Protein AF-A0A2G9HX55-F1 (afdb_monomer_lite)

Structure (mmCIF, N/CA/C/O backbone):
data_AF-A0A2G9HX55-F1
#
_entry.id   AF-A0A2G9HX55-F1
#
loop_
_atom_site.group_PDB
_atom_site.id
_atom_site.type_symbol
_atom_site.label_atom_id
_atom_site.label_alt_id
_atom_site.label_comp_id
_atom_site.label_asym_id
_atom_site.label_entity_id
_atom_site.label_seq_id
_atom_site.pdbx_PDB_ins_code
_atom_site.Cartn_x
_atom_site.Cartn_y
_atom_site.Cartn_z
_atom_site.occupancy
_atom_site.B_iso_or_equiv
_atom_site.auth_seq_id
_atom_site.auth_comp_id
_atom_site.auth_asym_id
_atom_site.auth_atom_id
_atom_site.pdbx_PDB_model_num
ATOM 1 N N . MET A 1 1 ? -26.551 -2.318 -15.737 1.00 35.88 1 MET A N 1
ATOM 2 C CA . MET A 1 1 ? -26.034 -3.259 -16.751 1.00 35.88 1 MET A CA 1
ATOM 3 C C . MET A 1 1 ? -24.575 -3.501 -16.432 1.00 35.88 1 MET A C 1
ATOM 5 O O . MET A 1 1 ? -23.740 -2.647 -16.687 1.00 35.88 1 MET A O 1
ATOM 9 N N . THR A 1 2 ? -24.315 -4.599 -15.736 1.00 38.28 2 THR A N 1
ATOM 10 C CA . THR A 1 2 ? -22.990 -5.075 -15.346 1.00 38.28 2 THR A CA 1
ATOM 11 C C . THR A 1 2 ? -22.305 -5.684 -16.567 1.00 38.28 2 THR A C 1
ATOM 13 O O . THR A 1 2 ? -22.804 -6.652 -17.131 1.00 38.28 2 THR A O 1
ATOM 16 N N . SER A 1 3 ? -21.170 -5.132 -16.992 1.00 39.97 3 SER A N 1
ATOM 17 C CA . SER A 1 3 ? -20.287 -5.796 -17.955 1.00 39.97 3 SER A CA 1
ATOM 18 C C . SER A 1 3 ? -19.114 -6.415 -17.202 1.00 39.97 3 SER A C 1
ATOM 20 O O . SER A 1 3 ? -18.112 -5.755 -16.935 1.00 39.97 3 SER A O 1
ATOM 22 N N . GLN A 1 4 ? -19.266 -7.689 -16.843 1.00 43.84 4 GLN A N 1
ATOM 23 C CA . GLN A 1 4 ? -18.135 -8.567 -16.560 1.00 43.84 4 GLN A CA 1
ATOM 24 C C . GLN A 1 4 ? -17.446 -8.886 -17.894 1.00 43.84 4 GLN A C 1
ATOM 26 O O . GLN A 1 4 ? -18.086 -9.384 -18.820 1.00 43.84 4 GLN A O 1
ATOM 31 N N . GLY A 1 5 ? -16.156 -8.572 -17.993 1.00 33.53 5 GLY A N 1
ATOM 32 C CA . GLY A 1 5 ? -15.269 -9.022 -19.064 1.00 33.53 5 GLY A CA 1
ATOM 33 C C . GLY A 1 5 ? -14.325 -10.090 -18.522 1.00 33.53 5 GLY A C 1
ATOM 34 O O . GLY A 1 5 ? -13.659 -9.859 -17.517 1.00 33.53 5 GLY A O 1
ATOM 35 N N . GLY A 1 6 ? -14.341 -11.258 -19.166 1.00 31.92 6 GLY A N 1
ATOM 36 C CA . GLY A 1 6 ? -13.684 -12.500 -18.757 1.00 31.92 6 GLY A CA 1
ATOM 37 C C . GLY A 1 6 ? -12.152 -12.509 -18.801 1.00 31.92 6 GLY A C 1
ATOM 38 O O . GLY A 1 6 ? -11.501 -11.602 -19.312 1.00 31.92 6 GLY A O 1
ATOM 39 N N . GLY A 1 7 ? -11.606 -13.574 -18.209 1.00 36.38 7 GLY A N 1
ATOM 40 C CA . GLY A 1 7 ? -10.217 -13.671 -17.786 1.00 36.38 7 GLY A CA 1
ATOM 41 C C . GLY A 1 7 ? -9.196 -14.211 -18.790 1.00 36.38 7 GLY A C 1
ATOM 42 O O . GLY A 1 7 ? -9.504 -14.851 -19.792 1.00 36.38 7 GLY A O 1
ATOM 43 N N . GLY A 1 8 ? -7.941 -13.984 -18.408 1.00 30.23 8 GLY A N 1
ATOM 44 C CA . GLY A 1 8 ? -6.746 -14.712 -18.814 1.00 30.23 8 GLY A CA 1
ATOM 45 C C . GLY A 1 8 ? -5.907 -14.955 -17.556 1.00 30.23 8 GLY A C 1
ATOM 46 O O . GLY A 1 8 ? -5.854 -14.091 -16.684 1.00 30.23 8 GLY A O 1
ATOM 47 N N . GLY A 1 9 ? -5.315 -16.145 -17.427 1.00 38.19 9 GLY A N 1
ATOM 48 C CA . GLY A 1 9 ? -4.568 -16.598 -16.247 1.00 38.19 9 GLY A CA 1
ATOM 49 C C . GLY A 1 9 ? -3.261 -15.838 -15.998 1.00 38.19 9 GLY A C 1
ATOM 50 O O . GLY A 1 9 ? -2.179 -16.380 -16.203 1.00 38.19 9 GLY A O 1
ATOM 51 N N . GLY A 1 10 ? -3.370 -14.591 -15.547 1.00 38.69 10 GLY A N 1
ATOM 52 C CA . GLY A 1 10 ? -2.293 -13.767 -15.006 1.00 38.69 10 GLY A CA 1
ATOM 53 C C . GLY A 1 10 ? -2.663 -13.332 -13.592 1.00 38.69 10 GLY A C 1
ATOM 54 O O . GLY A 1 10 ? -3.846 -13.204 -13.283 1.00 38.69 10 GLY A O 1
ATOM 55 N N . ALA A 1 11 ? -1.665 -13.154 -12.724 1.00 54.75 11 ALA A N 1
ATOM 56 C CA . ALA A 1 11 ? -1.865 -12.716 -11.344 1.00 54.75 11 ALA A CA 1
ATOM 57 C C . ALA A 1 11 ? -2.893 -11.570 -11.270 1.00 54.75 11 ALA A C 1
ATOM 59 O O . ALA A 1 11 ? -2.761 -10.570 -11.979 1.00 54.75 11 ALA A O 1
ATOM 60 N N . THR A 1 12 ? -3.934 -11.744 -10.452 1.00 84.44 12 THR A N 1
ATOM 61 C CA . THR A 1 12 ? -5.023 -10.773 -10.298 1.00 84.44 12 THR A CA 1
ATOM 62 C C . THR A 1 12 ? -4.445 -9.434 -9.851 1.00 84.44 12 THR A C 1
ATOM 64 O O . THR A 1 12 ? -3.830 -9.358 -8.790 1.00 84.44 12 THR A O 1
ATOM 67 N N . ALA A 1 13 ? -4.597 -8.392 -10.671 1.00 92.69 13 ALA A N 1
ATOM 68 C CA . ALA A 1 13 ? -4.156 -7.045 -10.325 1.00 92.69 13 ALA A CA 1
ATOM 69 C C . ALA A 1 13 ? -4.903 -6.529 -9.084 1.00 92.69 13 ALA A C 1
ATOM 71 O O . ALA A 1 13 ? -6.073 -6.857 -8.881 1.00 92.69 13 ALA A O 1
ATOM 72 N N . ALA A 1 14 ? -4.233 -5.708 -8.279 1.00 95.62 14 ALA A N 1
ATOM 73 C CA . ALA A 1 14 ? -4.860 -5.005 -7.172 1.00 95.62 14 ALA A CA 1
ATOM 74 C C . ALA A 1 14 ? -5.897 -3.998 -7.679 1.00 95.62 14 ALA A C 1
ATOM 76 O O . ALA A 1 14 ? -5.771 -3.445 -8.780 1.00 95.62 14 ALA A O 1
ATOM 77 N N . GLN A 1 15 ? -6.905 -3.726 -6.852 1.00 94.94 15 GLN A N 1
ATOM 78 C CA . GLN A 1 15 ? -7.878 -2.684 -7.156 1.00 94.94 15 GLN A CA 1
ATOM 79 C C . GLN A 1 15 ? -7.198 -1.314 -7.298 1.00 94.94 15 GLN A C 1
ATOM 81 O O . GLN A 1 15 ? -6.357 -0.924 -6.490 1.00 94.94 15 GLN A O 1
ATOM 86 N N . ILE A 1 16 ? -7.594 -0.566 -8.328 1.00 93.62 16 ILE A N 1
ATOM 87 C CA . ILE A 1 16 ? -7.127 0.805 -8.557 1.00 93.62 16 ILE A CA 1
ATOM 88 C C . ILE A 1 16 ? -7.791 1.720 -7.516 1.00 93.62 16 ILE A C 1
ATOM 90 O O . ILE A 1 16 ? -8.995 1.561 -7.286 1.00 93.62 16 ILE A O 1
ATOM 94 N N . PRO A 1 17 ? -7.067 2.681 -6.909 1.00 94.56 17 PRO A N 1
ATOM 95 C CA . PRO A 1 17 ? -7.679 3.684 -6.049 1.00 94.56 17 PRO A CA 1
ATOM 96 C C . PRO A 1 17 ? -8.881 4.358 -6.713 1.00 94.56 17 PRO A C 1
ATOM 98 O O . PRO A 1 17 ? -8.774 4.874 -7.827 1.00 94.56 17 PRO A O 1
ATOM 101 N N . THR A 1 18 ? -10.033 4.349 -6.044 1.00 92.81 18 THR A N 1
ATOM 102 C CA . THR A 1 18 ? -11.279 4.927 -6.585 1.00 92.81 18 THR A CA 1
ATOM 103 C C . THR A 1 18 ? -11.301 6.452 -6.559 1.00 92.81 18 THR A C 1
ATOM 105 O O . THR A 1 18 ? -12.158 7.069 -7.188 1.00 92.81 18 THR A O 1
ATOM 108 N N . SER A 1 19 ? -10.374 7.064 -5.832 1.00 89.38 19 SER A N 1
ATOM 109 C CA . SER A 1 19 ? -10.259 8.506 -5.661 1.00 89.38 19 SER A CA 1
ATOM 110 C C . SER A 1 19 ? -8.825 8.870 -5.253 1.00 89.38 19 SER A C 1
ATOM 112 O O . SER A 1 19 ? -8.045 8.007 -4.851 1.00 89.38 19 SER A O 1
ATOM 114 N N . PHE A 1 20 ? -8.450 10.138 -5.436 1.00 78.81 20 PHE A N 1
ATOM 115 C CA . PHE A 1 20 ? -7.072 10.627 -5.281 1.00 78.81 20 PHE A CA 1
ATOM 116 C C . PHE A 1 20 ? -6.959 11.730 -4.213 1.00 78.81 20 PHE A C 1
ATOM 118 O O . PHE A 1 20 ? -6.243 12.712 -4.407 1.00 78.81 20 PHE A O 1
ATOM 125 N N . GLY A 1 21 ? -7.701 11.592 -3.109 1.00 78.12 21 GLY A N 1
ATOM 126 C CA . GLY A 1 21 ? -7.727 12.541 -1.996 1.00 78.12 21 GLY A CA 1
ATOM 127 C C . GLY A 1 21 ? -7.023 12.050 -0.729 1.00 78.12 21 GLY A C 1
ATOM 128 O O . GLY A 1 21 ? -6.201 11.132 -0.741 1.00 78.12 21 GLY A O 1
ATOM 129 N N . HIS A 1 22 ? -7.378 12.674 0.396 1.00 78.31 22 HIS A N 1
ATOM 130 C CA . HIS A 1 22 ? -6.860 12.329 1.725 1.00 78.31 22 HIS A CA 1
ATOM 131 C C . HIS A 1 22 ? -7.325 10.949 2.225 1.00 78.31 22 HIS A C 1
ATOM 133 O O . HIS A 1 22 ? -6.799 10.458 3.221 1.00 78.31 22 HIS A O 1
ATOM 139 N N . GLU A 1 23 ? -8.283 10.305 1.547 1.00 88.50 23 GLU A N 1
ATOM 140 C CA . GLU A 1 23 ? -8.701 8.932 1.852 1.00 88.50 23 GLU A CA 1
ATOM 141 C C . GLU A 1 23 ? -7.696 7.852 1.418 1.00 88.50 23 GLU A C 1
ATOM 143 O O . GLU A 1 23 ? -7.881 6.680 1.760 1.00 88.50 23 GLU A O 1
ATOM 148 N N . LEU A 1 24 ? -6.652 8.214 0.664 1.00 96.25 24 LEU A N 1
ATOM 149 C CA . LEU A 1 24 ? -5.608 7.278 0.261 1.00 96.25 24 LEU A CA 1
ATOM 150 C C . LEU A 1 24 ? -4.772 6.824 1.451 1.00 96.25 24 LEU A C 1
ATOM 152 O O . LEU A 1 24 ? -4.345 7.615 2.293 1.00 96.25 24 LEU A O 1
ATOM 156 N N . ARG A 1 25 ? -4.470 5.530 1.467 1.00 97.12 25 ARG A N 1
ATOM 157 C CA . ARG A 1 25 ? -3.590 4.916 2.456 1.00 97.12 25 ARG A CA 1
ATOM 158 C C . ARG A 1 25 ? -2.617 3.981 1.766 1.00 97.12 25 ARG A C 1
ATOM 160 O O . ARG A 1 25 ? -2.939 3.385 0.741 1.00 97.12 25 ARG A O 1
ATOM 167 N N . ALA A 1 26 ? -1.431 3.837 2.336 1.00 97.06 26 ALA A N 1
ATOM 168 C CA . ALA A 1 26 ? -0.430 2.874 1.908 1.00 97.06 26 ALA A CA 1
ATOM 169 C C . ALA A 1 26 ? -0.327 1.738 2.927 1.00 97.06 26 ALA A C 1
ATOM 171 O O . ALA A 1 26 ? -0.208 1.990 4.125 1.00 97.06 26 ALA A O 1
ATOM 172 N N . CYS A 1 27 ? -0.313 0.488 2.464 1.00 96.44 27 CYS A N 1
ATOM 173 C CA . CYS A 1 27 ? -0.008 -0.655 3.321 1.00 96.44 27 CYS A CA 1
ATOM 174 C C . CYS A 1 27 ? 1.437 -0.568 3.832 1.00 96.44 27 CYS A C 1
ATOM 176 O O . CYS A 1 27 ? 2.378 -0.492 3.038 1.00 96.44 27 CYS A O 1
ATOM 178 N N . LEU A 1 28 ? 1.615 -0.650 5.152 1.00 94.25 28 LEU A N 1
ATOM 179 C CA . LEU A 1 28 ? 2.912 -0.510 5.823 1.00 94.25 28 LEU A CA 1
ATOM 180 C C . LEU A 1 28 ? 3.901 -1.631 5.464 1.00 94.25 28 LEU A C 1
ATOM 182 O O . LEU A 1 28 ? 5.110 -1.438 5.566 1.00 94.25 28 LEU A O 1
ATOM 186 N N . ARG A 1 29 ? 3.413 -2.785 4.984 1.00 92.31 29 ARG A N 1
ATOM 187 C CA . ARG A 1 29 ? 4.267 -3.906 4.557 1.00 92.31 29 ARG A CA 1
ATOM 188 C C . ARG A 1 29 ? 4.614 -3.880 3.070 1.00 92.31 29 ARG A C 1
ATOM 190 O O . ARG A 1 29 ? 5.784 -3.949 2.706 1.00 92.31 29 ARG A O 1
ATOM 197 N N . CYS A 1 30 ? 3.607 -3.841 2.196 1.00 94.12 30 CYS A N 1
ATOM 198 C CA . CYS A 1 30 ? 3.803 -4.027 0.752 1.00 94.12 30 CYS A CA 1
ATOM 199 C C . CYS A 1 30 ? 3.787 -2.725 -0.055 1.00 94.12 30 CYS A C 1
ATOM 201 O O . CYS A 1 30 ? 4.074 -2.763 -1.250 1.00 94.12 30 CYS A O 1
ATOM 203 N N . ARG A 1 31 ? 3.466 -1.587 0.580 1.00 95.12 31 ARG A N 1
ATOM 204 C CA . ARG A 1 31 ? 3.361 -0.250 -0.032 1.00 95.12 31 ARG A CA 1
ATOM 205 C C . ARG A 1 31 ? 2.245 -0.091 -1.064 1.00 95.12 31 ARG A C 1
ATOM 207 O O . ARG A 1 31 ? 2.225 0.927 -1.748 1.00 95.12 31 ARG A O 1
ATOM 214 N N . LEU A 1 32 ? 1.338 -1.061 -1.190 1.00 97.12 32 LEU A N 1
ATOM 215 C CA . LEU A 1 32 ? 0.152 -0.932 -2.038 1.00 97.12 32 LEU A CA 1
ATOM 216 C C . LEU A 1 32 ? -0.703 0.240 -1.543 1.00 97.12 32 LEU A C 1
ATOM 218 O O . LEU A 1 32 ? -0.891 0.385 -0.335 1.00 97.12 32 LEU A O 1
ATOM 222 N N . VAL A 1 33 ? -1.198 1.056 -2.469 1.00 97.62 33 VAL A N 1
ATOM 223 C CA . VAL A 1 33 ? -2.024 2.232 -2.199 1.00 97.62 33 VAL A CA 1
ATOM 224 C C . VAL A 1 33 ? -3.438 1.987 -2.707 1.00 97.62 33 VAL A C 1
ATOM 226 O O . VAL A 1 33 ? -3.625 1.678 -3.882 1.00 97.62 33 VAL A O 1
ATOM 229 N N . LYS A 1 34 ? -4.413 2.153 -1.812 1.00 97.75 34 LYS A N 1
ATOM 230 C CA . LYS A 1 34 ? -5.867 2.077 -2.043 1.00 97.75 34 LYS A CA 1
ATOM 231 C C . LYS A 1 34 ? -6.549 3.127 -1.156 1.00 97.75 34 LYS A C 1
ATOM 233 O O . LYS A 1 34 ? -5.891 3.739 -0.308 1.00 97.75 34 LYS A O 1
ATOM 238 N N . THR A 1 35 ? -7.848 3.357 -1.329 1.00 97.12 35 THR A N 1
ATOM 239 C CA . THR A 1 35 ? -8.606 4.155 -0.351 1.00 97.12 35 THR A CA 1
ATOM 240 C C . THR A 1 35 ? -8.822 3.369 0.945 1.00 97.12 35 THR A C 1
ATOM 242 O O . THR A 1 35 ? -8.752 2.137 0.956 1.00 97.12 35 THR A O 1
ATOM 245 N N . TYR A 1 36 ? -9.100 4.075 2.045 1.00 96.69 36 TYR A N 1
ATOM 246 C CA . TYR A 1 36 ? -9.492 3.452 3.314 1.00 96.69 36 TYR A CA 1
ATOM 247 C C . TYR A 1 36 ? -10.640 2.449 3.130 1.00 96.69 36 TYR A C 1
ATOM 249 O O . TYR A 1 36 ? -10.526 1.305 3.565 1.00 96.69 36 TYR A O 1
ATOM 257 N N . ASP A 1 37 ? -11.705 2.853 2.431 1.00 95.81 37 ASP A N 1
ATOM 258 C CA . ASP A 1 37 ? -12.867 1.995 2.191 1.00 95.81 37 ASP A CA 1
ATOM 259 C C . ASP A 1 37 ? -12.490 0.742 1.397 1.00 95.81 37 ASP A C 1
ATOM 261 O O . ASP A 1 37 ? -12.902 -0.353 1.750 1.00 95.81 37 ASP A O 1
ATOM 265 N N . GLN A 1 38 ? -11.620 0.854 0.390 1.00 96.88 38 GLN A N 1
ATOM 266 C CA . GLN A 1 38 ? -11.176 -0.318 -0.363 1.00 96.88 38 GLN A CA 1
ATOM 267 C C . GLN A 1 38 ? -10.363 -1.306 0.488 1.00 96.88 38 GLN A C 1
ATOM 269 O O . GLN A 1 38 ? -10.485 -2.514 0.279 1.00 96.88 38 GLN A O 1
ATOM 274 N N . PHE A 1 39 ? -9.544 -0.832 1.436 1.00 97.69 39 PHE A N 1
ATOM 275 C CA . PHE A 1 39 ? -8.877 -1.722 2.396 1.00 97.69 39 PHE A CA 1
ATOM 276 C C . PHE A 1 39 ? -9.871 -2.372 3.358 1.00 97.69 39 PHE A C 1
ATOM 278 O O . PHE A 1 39 ? -9.747 -3.563 3.619 1.00 97.69 39 PHE A O 1
ATOM 285 N N . ARG A 1 40 ? -10.865 -1.628 3.850 1.00 96.62 40 ARG A N 1
ATOM 286 C CA . ARG A 1 40 ? -11.910 -2.172 4.729 1.00 96.62 40 ARG A CA 1
ATOM 287 C C . ARG A 1 40 ? -12.783 -3.210 4.019 1.00 96.62 40 ARG A C 1
ATOM 289 O O . ARG A 1 40 ? -13.160 -4.205 4.623 1.00 96.62 40 ARG A O 1
ATOM 296 N N . ASP A 1 41 ? -13.110 -2.979 2.752 1.00 96.00 41 ASP A N 1
ATOM 297 C CA . ASP A 1 41 ? -14.088 -3.792 2.026 1.00 96.00 41 ASP A CA 1
ATOM 298 C C . ASP A 1 41 ? -13.457 -5.038 1.374 1.00 96.00 41 ASP A C 1
ATOM 300 O O . ASP A 1 41 ? -14.149 -6.022 1.125 1.00 96.00 41 ASP A O 1
ATOM 304 N N . SER A 1 42 ? -12.158 -5.001 1.049 1.00 96.00 42 SER A N 1
ATOM 305 C CA . SER A 1 42 ? -11.490 -6.070 0.277 1.00 96.00 42 SER A CA 1
ATOM 306 C C . SER A 1 42 ? -10.062 -6.397 0.715 1.00 96.00 42 SER A C 1
ATOM 308 O O . SER A 1 42 ? -9.379 -7.180 0.054 1.00 96.00 42 SER A O 1
ATOM 310 N N . GLY A 1 43 ? -9.582 -5.753 1.777 1.00 97.00 43 GLY A N 1
ATOM 311 C CA . GLY A 1 43 ? -8.245 -5.965 2.301 1.00 97.00 43 GLY A CA 1
ATOM 312 C C . GLY A 1 43 ? -7.120 -5.568 1.351 1.00 97.00 43 GLY A C 1
ATOM 313 O O . GLY A 1 43 ? -7.255 -4.718 0.462 1.00 97.00 43 GLY A O 1
ATOM 314 N N . CYS A 1 44 ? -5.955 -6.165 1.598 1.00 96.81 44 CYS A N 1
ATOM 315 C CA . CYS A 1 44 ? -4.733 -5.947 0.837 1.00 96.81 44 CYS A CA 1
ATOM 316 C C . CYS A 1 44 ? -4.385 -7.202 0.036 1.00 96.81 44 CYS A C 1
ATOM 318 O O . CYS A 1 44 ? -4.031 -8.232 0.607 1.00 96.81 44 CYS A O 1
ATOM 320 N N . GLU A 1 45 ? -4.363 -7.085 -1.288 1.00 96.62 45 GLU A N 1
ATOM 321 C CA . GLU A 1 45 ? -4.141 -8.196 -2.221 1.00 96.62 45 GLU A CA 1
ATOM 322 C C . GLU A 1 45 ? -2.758 -8.849 -2.054 1.00 96.62 45 GLU A C 1
ATOM 324 O O . GLU A 1 45 ? -2.567 -10.017 -2.377 1.00 96.62 45 GLU A O 1
ATOM 329 N N . ASN A 1 46 ? -1.784 -8.109 -1.515 1.00 95.12 46 ASN A N 1
ATOM 330 C CA . ASN A 1 46 ? -0.434 -8.613 -1.243 1.00 95.12 46 ASN A CA 1
ATOM 331 C C . ASN A 1 46 ? -0.242 -9.105 0.200 1.00 95.12 46 ASN A C 1
ATOM 333 O O . ASN A 1 46 ? 0.781 -9.724 0.506 1.00 95.12 46 ASN A O 1
ATOM 337 N N . CYS A 1 47 ? -1.173 -8.780 1.102 1.00 94.19 47 CYS A N 1
ATOM 338 C CA . CYS A 1 47 ? -1.064 -9.063 2.531 1.00 94.19 47 CYS A CA 1
ATOM 339 C C . CYS A 1 47 ? -2.376 -9.628 3.111 1.00 94.19 47 CYS A C 1
ATOM 341 O O . CYS A 1 47 ? -2.895 -9.057 4.073 1.00 94.19 47 CYS A O 1
ATOM 343 N N . PRO A 1 48 ? -2.911 -10.744 2.576 1.00 93.38 48 PRO A N 1
ATOM 344 C CA . PRO A 1 48 ? -4.186 -11.305 3.036 1.00 93.38 48 PRO A CA 1
ATOM 345 C C . PRO A 1 48 ? -4.151 -11.774 4.500 1.00 93.38 48 PRO A C 1
ATOM 347 O O . PRO A 1 48 ? -5.170 -11.792 5.177 1.00 93.38 48 PRO A O 1
ATOM 350 N N . PHE A 1 49 ? -2.971 -12.103 5.033 1.00 91.81 49 PHE A N 1
ATOM 351 C CA . PHE A 1 49 ? -2.793 -12.486 6.440 1.00 91.81 49 PHE A CA 1
ATOM 352 C C . PHE A 1 49 ? -3.029 -11.330 7.425 1.00 91.81 49 PHE A C 1
ATOM 354 O O . PHE A 1 49 ? -3.133 -11.587 8.620 1.00 91.81 49 PHE A O 1
ATOM 361 N N . PHE A 1 50 ? -3.108 -10.073 6.962 1.00 92.81 50 PHE A N 1
ATOM 362 C CA . PHE A 1 50 ? -3.522 -8.981 7.839 1.00 92.81 50 PHE A CA 1
ATOM 363 C C . PHE A 1 50 ? -5.017 -9.007 8.149 1.00 92.81 50 PHE A C 1
ATOM 365 O O . PHE A 1 50 ? -5.363 -8.439 9.171 1.00 92.81 50 PHE A O 1
ATOM 372 N N . GLN A 1 51 ? -5.861 -9.669 7.344 1.00 93.88 51 GLN A N 1
ATOM 373 C CA . GLN A 1 51 ? -7.303 -9.816 7.607 1.00 93.88 51 GLN A CA 1
ATOM 374 C C . GLN A 1 51 ? -7.982 -8.470 7.919 1.00 93.88 51 GLN A C 1
ATOM 376 O O . GLN A 1 51 ? -8.537 -8.265 8.992 1.00 93.88 51 GLN A O 1
ATOM 381 N N . MET A 1 52 ? -7.838 -7.510 7.003 1.00 94.44 52 MET A N 1
ATOM 382 C CA . MET A 1 52 ? -8.361 -6.146 7.174 1.00 94.44 52 MET A CA 1
ATOM 383 C C . MET A 1 52 ? -9.863 -6.037 6.879 1.00 94.44 52 MET A C 1
ATOM 385 O O . MET A 1 52 ? -10.475 -5.014 7.181 1.00 94.44 52 MET A O 1
ATOM 389 N N . GLU A 1 53 ? -10.437 -7.041 6.222 1.00 93.94 53 GLU A N 1
ATOM 390 C CA . GLU A 1 53 ? -11.825 -7.039 5.785 1.00 93.94 53 GLU A CA 1
ATOM 391 C C . GLU A 1 53 ? -12.762 -6.914 6.992 1.00 93.94 53 GLU A C 1
ATOM 393 O O . GLU A 1 53 ? -12.672 -7.693 7.935 1.00 93.94 53 GLU A O 1
ATOM 398 N N . GLU A 1 54 ? -13.649 -5.917 6.967 1.00 88.44 54 GLU A N 1
ATOM 399 C CA . GLU A 1 54 ? -14.591 -5.597 8.056 1.00 88.44 54 GLU A CA 1
ATOM 400 C C . GLU A 1 54 ? -13.944 -5.217 9.412 1.00 88.44 54 GLU A C 1
ATOM 402 O O . GLU A 1 54 ? -14.661 -4.872 10.354 1.00 88.44 54 GLU A O 1
ATOM 407 N N . ASP A 1 55 ? -12.610 -5.162 9.503 1.00 93.81 55 ASP A N 1
ATOM 408 C CA . ASP A 1 55 ? -11.857 -4.783 10.704 1.00 93.81 55 ASP A CA 1
ATOM 409 C C . ASP A 1 55 ? -11.212 -3.395 10.533 1.00 93.81 55 ASP A C 1
ATOM 411 O O . ASP A 1 55 ? -10.128 -3.212 9.972 1.00 93.81 55 ASP A O 1
ATOM 415 N N . GLN A 1 56 ? -11.912 -2.376 11.035 1.00 94.94 56 GLN A N 1
ATOM 416 C CA . GLN A 1 56 ? -11.481 -0.979 10.939 1.00 94.94 56 GLN A CA 1
ATOM 417 C C . GLN A 1 56 ? -10.180 -0.700 11.695 1.00 94.94 56 GLN A C 1
ATOM 419 O O . GLN A 1 56 ? -9.377 0.114 11.231 1.00 94.94 56 GLN A O 1
ATOM 424 N N . GLU A 1 57 ? -9.982 -1.345 12.845 1.00 95.38 57 GLU A N 1
ATOM 425 C CA . GLU A 1 57 ? -8.790 -1.172 13.678 1.00 95.38 57 GLU A CA 1
ATOM 426 C C . GLU A 1 57 ? -7.579 -1.754 12.949 1.00 95.38 57 GLU A C 1
ATOM 428 O O . GLU A 1 57 ? -6.563 -1.079 12.767 1.00 95.38 57 GLU A O 1
ATOM 433 N N . ARG A 1 58 ? -7.748 -2.939 12.358 1.00 95.00 58 ARG A N 1
ATOM 434 C CA . ARG A 1 58 ? -6.716 -3.579 11.546 1.00 95.00 58 ARG A CA 1
ATOM 435 C C . ARG A 1 58 ? -6.298 -2.759 10.335 1.00 95.00 58 ARG A C 1
ATOM 437 O O . ARG A 1 58 ? -5.103 -2.688 10.035 1.00 95.00 58 ARG A O 1
ATOM 444 N N . VAL A 1 59 ? -7.248 -2.135 9.632 1.00 96.88 59 VAL A N 1
ATOM 445 C CA . VAL A 1 59 ? -6.931 -1.224 8.518 1.00 96.88 59 VAL A CA 1
ATOM 446 C C . VAL A 1 59 ? -6.042 -0.085 9.011 1.00 96.88 59 VAL A C 1
ATOM 448 O O . VAL A 1 59 ? -5.046 0.234 8.359 1.00 96.88 59 VAL A O 1
ATOM 451 N N . VAL A 1 60 ? -6.378 0.526 10.150 1.00 96.00 60 VAL A N 1
ATOM 452 C CA . VAL A 1 60 ? -5.609 1.640 10.721 1.00 96.00 60 VAL A CA 1
ATOM 453 C C . VAL A 1 60 ? -4.206 1.195 11.135 1.00 96.00 60 VAL A C 1
ATOM 455 O O . VAL A 1 60 ? -3.249 1.873 10.774 1.00 96.00 60 VAL A O 1
ATOM 458 N N . ASP A 1 61 ? -4.065 0.040 11.780 1.00 95.12 61 ASP A N 1
ATOM 459 C CA . ASP A 1 61 ? -2.772 -0.463 12.266 1.00 95.12 61 ASP A CA 1
ATOM 460 C C . ASP A 1 61 ? -1.833 -0.939 11.150 1.00 95.12 61 ASP A C 1
ATOM 462 O O . ASP A 1 61 ? -0.607 -0.924 11.292 1.00 95.12 61 ASP A O 1
ATOM 466 N N . CYS A 1 62 ? -2.392 -1.388 10.024 1.00 95.19 62 CYS A N 1
ATOM 467 C CA . CYS A 1 62 ? -1.620 -1.959 8.919 1.00 95.19 62 CYS A CA 1
ATOM 468 C C . CYS A 1 62 ? -1.358 -0.976 7.769 1.00 95.19 62 CYS A C 1
ATOM 470 O O . CYS A 1 62 ? -0.650 -1.324 6.811 1.00 95.19 62 CYS A O 1
ATOM 472 N N . THR A 1 63 ? -1.933 0.228 7.810 1.00 96.75 63 THR A N 1
ATOM 473 C CA . THR A 1 63 ? -1.848 1.208 6.720 1.00 96.75 63 THR A CA 1
ATOM 474 C C . THR A 1 63 ? -1.672 2.630 7.241 1.00 96.75 63 THR A C 1
ATOM 476 O O . THR A 1 63 ? -2.108 2.958 8.336 1.00 96.75 63 THR A O 1
ATOM 479 N N . THR A 1 64 ? -1.112 3.522 6.429 1.00 95.19 64 THR A N 1
ATOM 480 C CA . THR A 1 64 ? -0.917 4.931 6.805 1.00 95.19 64 THR A CA 1
ATOM 481 C C . THR A 1 64 ? -1.349 5.896 5.699 1.00 95.19 64 THR A C 1
ATOM 483 O O . THR A 1 64 ? -1.129 5.595 4.522 1.00 95.19 64 THR A O 1
ATOM 486 N N . PRO A 1 65 ? -1.930 7.064 6.039 1.00 95.12 65 PRO A N 1
ATOM 487 C CA . PRO A 1 65 ? -2.129 8.151 5.084 1.00 95.12 65 PRO A CA 1
ATOM 488 C C . PRO A 1 65 ? -0.830 8.937 4.796 1.00 95.12 65 PRO A C 1
ATOM 490 O O . PRO A 1 65 ? -0.767 9.691 3.829 1.00 95.12 65 PRO A O 1
ATOM 493 N N . ASN A 1 66 ? 0.220 8.767 5.607 1.00 92.25 66 ASN A N 1
ATOM 494 C CA . ASN A 1 66 ? 1.473 9.520 5.538 1.00 92.25 66 ASN A CA 1
ATOM 495 C C . ASN A 1 66 ? 2.503 8.811 4.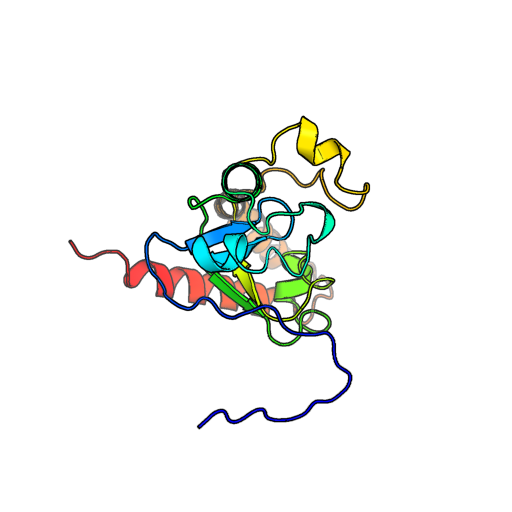643 1.00 92.25 66 ASN A C 1
ATOM 497 O O . ASN A 1 66 ? 3.471 8.197 5.109 1.00 92.25 66 ASN A O 1
ATOM 501 N N . PHE A 1 67 ? 2.297 8.901 3.332 1.00 90.94 67 PHE A N 1
ATOM 502 C CA . PHE A 1 67 ? 3.196 8.339 2.325 1.00 90.94 67 PHE A CA 1
ATOM 503 C C . PHE A 1 67 ? 3.574 9.376 1.260 1.00 90.94 67 PHE A C 1
ATOM 505 O O . PHE A 1 67 ? 2.880 10.373 1.072 1.00 90.94 67 PHE A O 1
ATOM 512 N N . THR A 1 68 ? 4.671 9.133 0.538 1.00 86.69 68 THR A N 1
ATOM 513 C CA . THR A 1 68 ? 5.181 10.071 -0.475 1.00 86.69 68 THR A CA 1
ATOM 514 C C . THR A 1 68 ? 5.256 9.427 -1.848 1.00 86.69 68 THR A C 1
ATOM 516 O O . THR A 1 68 ? 5.956 8.433 -2.045 1.00 86.69 68 THR A O 1
ATOM 519 N N . GLY A 1 69 ? 4.618 10.085 -2.818 1.00 88.31 69 GLY A N 1
ATOM 520 C CA . GLY A 1 69 ? 4.644 9.705 -4.226 1.00 88.31 69 GLY A CA 1
ATOM 521 C C . GLY A 1 69 ? 3.793 8.474 -4.531 1.00 88.31 69 GLY A C 1
ATOM 522 O O . GLY A 1 69 ? 3.547 7.629 -3.676 1.00 88.31 69 GLY A O 1
ATOM 523 N N . LEU A 1 70 ? 3.357 8.371 -5.782 1.00 90.69 70 LEU A N 1
ATOM 524 C CA . LEU A 1 70 ? 2.565 7.254 -6.280 1.00 90.69 70 LEU A CA 1
ATOM 525 C C . LEU A 1 70 ? 3.202 6.724 -7.565 1.00 90.69 70 LEU A C 1
ATOM 527 O O . LEU A 1 70 ? 3.637 7.501 -8.416 1.00 90.69 70 LEU A O 1
ATOM 531 N N . ILE A 1 71 ? 3.248 5.404 -7.713 1.00 91.50 71 ILE A N 1
ATOM 532 C CA . ILE A 1 71 ? 3.689 4.727 -8.930 1.00 91.50 71 ILE A CA 1
ATOM 533 C C . ILE A 1 71 ? 2.709 3.617 -9.292 1.00 91.50 71 ILE A C 1
ATOM 535 O O . ILE A 1 71 ? 2.404 2.745 -8.484 1.00 91.50 71 ILE A O 1
ATOM 539 N N . SER A 1 72 ? 2.245 3.622 -10.537 1.00 95.50 72 SER A N 1
ATOM 540 C CA . SER A 1 72 ? 1.431 2.539 -11.087 1.00 95.50 72 SER A CA 1
ATOM 541 C C . SER A 1 72 ? 2.337 1.517 -11.766 1.00 95.50 72 SER A C 1
ATOM 543 O O . SER A 1 72 ? 3.042 1.833 -12.727 1.00 95.50 72 SER A O 1
ATOM 545 N N . VAL A 1 73 ? 2.334 0.287 -11.261 1.00 92.50 73 VAL A N 1
ATOM 546 C CA . VAL A 1 73 ? 3.162 -0.814 -11.758 1.00 92.50 73 VAL A CA 1
ATOM 547 C C . VAL A 1 73 ? 2.275 -1.806 -12.505 1.00 92.50 73 VAL A C 1
ATOM 549 O O . VAL A 1 73 ? 1.477 -2.510 -11.897 1.00 92.50 73 VAL A O 1
ATOM 552 N N . MET A 1 74 ? 2.431 -1.870 -13.829 1.00 92.88 74 MET A N 1
ATOM 553 C CA . MET A 1 74 ? 1.644 -2.761 -14.696 1.00 92.88 74 MET A CA 1
ATOM 554 C C . MET A 1 74 ? 2.250 -4.166 -14.828 1.00 92.88 74 MET A C 1
ATOM 556 O O . MET A 1 74 ? 1.521 -5.146 -14.907 1.00 92.88 74 MET A O 1
ATOM 560 N N . ASP A 1 75 ? 3.583 -4.268 -14.837 1.00 91.50 75 ASP A N 1
ATOM 561 C CA . ASP A 1 75 ? 4.321 -5.538 -14.908 1.00 91.50 75 ASP A CA 1
ATOM 562 C C . ASP A 1 75 ? 5.449 -5.535 -13.857 1.00 91.50 75 ASP A C 1
ATOM 564 O O . ASP A 1 75 ? 6.576 -5.101 -14.140 1.00 91.50 75 ASP A O 1
ATOM 568 N N . PRO A 1 76 ? 5.148 -5.953 -12.612 1.00 90.94 76 PRO A N 1
ATOM 569 C CA . PRO A 1 76 ? 6.105 -5.941 -11.506 1.00 90.94 76 PRO A CA 1
ATOM 570 C C . PRO A 1 76 ? 7.349 -6.796 -11.770 1.00 90.94 76 PRO A C 1
ATOM 572 O O . PRO A 1 76 ? 8.453 -6.423 -11.371 1.00 90.94 76 PRO A O 1
ATOM 575 N N . THR A 1 77 ? 7.192 -7.904 -12.498 1.00 91.44 77 THR A N 1
ATOM 576 C CA . THR A 1 77 ? 8.272 -8.871 -12.740 1.00 91.44 77 THR A CA 1
ATOM 577 C C . THR A 1 77 ? 9.328 -8.350 -13.715 1.00 91.44 77 THR A C 1
ATOM 579 O O . THR A 1 77 ? 10.513 -8.662 -13.579 1.00 91.44 77 THR A O 1
ATOM 582 N N . ARG A 1 78 ? 8.922 -7.511 -14.677 1.00 84.75 78 ARG A N 1
ATOM 583 C CA . ARG A 1 78 ? 9.814 -6.959 -15.712 1.00 84.75 78 ARG A CA 1
ATOM 584 C C . ARG A 1 78 ? 10.235 -5.517 -15.443 1.00 84.75 78 ARG A C 1
ATOM 586 O O . ARG A 1 78 ? 11.246 -5.062 -15.982 1.00 84.75 78 ARG A O 1
ATOM 593 N N . SER A 1 79 ? 9.518 -4.797 -14.584 1.00 83.69 79 SER A N 1
ATOM 594 C CA . SER A 1 79 ? 9.814 -3.400 -14.267 1.00 83.69 79 SER A CA 1
ATOM 595 C C . SER A 1 79 ? 11.081 -3.247 -13.418 1.00 83.69 79 SER A C 1
ATOM 597 O O . SER A 1 79 ? 11.207 -3.784 -12.316 1.00 83.69 79 SER A O 1
ATOM 599 N N . TRP A 1 80 ? 12.034 -2.449 -13.906 1.00 87.69 80 TRP A N 1
ATOM 600 C CA . TRP A 1 80 ? 13.193 -2.033 -13.110 1.00 87.69 80 TRP A CA 1
ATOM 601 C C . TRP A 1 80 ? 12.771 -1.242 -11.867 1.00 87.69 80 TRP A C 1
ATOM 603 O O . TRP A 1 80 ? 13.271 -1.518 -10.780 1.00 87.69 80 TRP A O 1
ATOM 613 N N . ALA A 1 81 ? 11.812 -0.320 -12.006 1.00 83.94 81 ALA A N 1
ATOM 614 C CA . ALA A 1 81 ? 11.314 0.474 -10.887 1.00 83.94 81 ALA A CA 1
ATOM 615 C C . ALA A 1 81 ? 10.670 -0.418 -9.814 1.00 83.94 81 ALA A C 1
ATOM 617 O O . ALA A 1 81 ? 10.903 -0.215 -8.626 1.00 83.94 81 ALA A O 1
ATOM 618 N N . ALA A 1 82 ? 9.935 -1.458 -10.222 1.00 87.19 82 ALA A N 1
ATOM 619 C CA . ALA A 1 82 ? 9.345 -2.417 -9.293 1.00 87.19 82 ALA A CA 1
ATOM 620 C C . ALA A 1 82 ? 10.408 -3.231 -8.541 1.00 87.19 82 ALA A C 1
ATOM 622 O O . ALA A 1 82 ? 10.303 -3.413 -7.328 1.00 87.19 82 ALA A O 1
ATOM 623 N N . ARG A 1 83 ? 11.468 -3.675 -9.232 1.00 84.62 83 ARG A N 1
ATOM 624 C CA . ARG A 1 83 ? 12.620 -4.335 -8.593 1.00 84.62 83 ARG A CA 1
ATOM 625 C C . ARG A 1 83 ? 13.334 -3.406 -7.613 1.00 84.62 83 ARG A C 1
ATOM 627 O O . ARG A 1 83 ? 13.618 -3.820 -6.493 1.00 84.62 83 ARG A O 1
ATOM 634 N N . TRP A 1 84 ? 13.571 -2.154 -8.005 1.00 83.50 84 TRP A N 1
ATOM 635 C CA . TRP A 1 84 ? 14.208 -1.140 -7.159 1.00 83.50 84 TRP A CA 1
ATOM 636 C C . TRP A 1 84 ? 13.401 -0.860 -5.887 1.00 83.50 84 TRP A C 1
ATOM 638 O O . TRP A 1 84 ? 13.944 -0.852 -4.784 1.00 83.50 84 TRP A O 1
ATOM 648 N N . LEU A 1 85 ? 12.083 -0.712 -6.028 1.00 84.00 85 LEU A N 1
ATOM 649 C CA . LEU A 1 85 ? 11.159 -0.501 -4.914 1.00 84.00 85 LEU A CA 1
ATOM 650 C C . LEU A 1 85 ? 10.851 -1.784 -4.127 1.00 84.00 85 LEU A C 1
ATOM 652 O O . LEU A 1 85 ? 10.119 -1.718 -3.140 1.00 84.00 85 LEU A O 1
ATOM 656 N N . ARG A 1 86 ? 11.414 -2.932 -4.533 1.00 88.94 86 ARG A N 1
ATOM 657 C CA . ARG A 1 86 ? 11.167 -4.269 -3.965 1.00 88.94 86 ARG A CA 1
ATOM 658 C C . ARG A 1 86 ? 9.697 -4.709 -4.012 1.00 88.94 86 ARG A C 1
ATOM 660 O O . ARG A 1 86 ? 9.280 -5.555 -3.229 1.00 88.94 86 ARG A O 1
ATOM 667 N N . VAL A 1 87 ? 8.929 -4.184 -4.967 1.00 91.44 87 VAL A N 1
ATOM 668 C CA . VAL A 1 87 ? 7.534 -4.579 -5.237 1.00 91.44 87 VAL A CA 1
ATOM 669 C C . VAL A 1 87 ? 7.412 -5.551 -6.415 1.00 91.44 87 VAL A C 1
ATOM 671 O O . VAL A 1 87 ? 6.314 -5.922 -6.800 1.00 91.44 87 VAL A O 1
ATOM 674 N N . GLY A 1 88 ? 8.533 -6.012 -6.983 1.00 90.69 88 GLY A N 1
ATOM 675 C CA . GLY A 1 88 ? 8.535 -6.902 -8.153 1.00 90.69 88 GLY A CA 1
ATOM 676 C C . GLY A 1 88 ? 7.911 -8.289 -7.939 1.00 90.69 88 GLY A C 1
ATOM 677 O O . GLY A 1 88 ? 7.609 -8.962 -8.919 1.00 90.69 88 GLY A O 1
ATOM 678 N N . LYS A 1 89 ? 7.711 -8.706 -6.678 1.00 91.31 89 LYS A N 1
ATOM 679 C CA . LYS A 1 89 ? 7.009 -9.950 -6.307 1.00 91.31 89 LYS A CA 1
ATOM 680 C C . LYS A 1 89 ? 5.504 -9.771 -6.075 1.00 91.31 89 LYS A C 1
ATOM 682 O O . LYS A 1 89 ? 4.813 -10.753 -5.836 1.00 91.31 89 LYS A O 1
ATOM 687 N N . PHE A 1 90 ? 5.022 -8.532 -6.069 1.00 94.50 90 PHE A N 1
ATOM 688 C CA . PHE A 1 90 ? 3.631 -8.204 -5.780 1.00 94.50 90 PHE A CA 1
ATOM 689 C C . PHE A 1 90 ? 2.793 -8.133 -7.055 1.00 94.50 90 PHE A C 1
ATOM 691 O O . PHE A 1 90 ? 3.332 -8.153 -8.163 1.00 94.50 90 PHE A O 1
ATOM 698 N N . VAL A 1 91 ? 1.470 -8.086 -6.895 1.00 96.62 91 VAL A N 1
ATOM 699 C CA . VAL A 1 91 ? 0.535 -7.987 -8.023 1.00 96.62 91 VAL A CA 1
ATOM 700 C C . VAL A 1 91 ? 0.647 -6.630 -8.739 1.00 96.62 91 VAL A C 1
ATOM 702 O O . VAL A 1 91 ? 1.123 -5.660 -8.154 1.00 96.62 91 VAL A O 1
ATOM 705 N N . PRO A 1 92 ? 0.225 -6.503 -10.008 1.00 97.56 92 PRO A N 1
ATOM 706 C CA . PRO A 1 92 ? 0.097 -5.191 -10.643 1.00 97.56 92 PRO A CA 1
ATOM 707 C C . PRO A 1 92 ? -0.813 -4.261 -9.825 1.00 97.56 92 PRO A C 1
ATOM 709 O O . PRO A 1 92 ? -1.847 -4.705 -9.332 1.00 97.56 92 PRO A O 1
ATOM 712 N N . GLY A 1 93 ? -0.455 -2.984 -9.675 1.00 96.56 93 GLY A N 1
ATOM 713 C CA . GLY A 1 93 ? -1.201 -2.053 -8.819 1.00 96.56 93 GLY A CA 1
ATOM 714 C C . GLY A 1 93 ? -0.530 -0.694 -8.620 1.00 96.56 93 GLY A C 1
ATOM 715 O O . GLY A 1 93 ? 0.524 -0.411 -9.196 1.00 96.56 93 GLY A O 1
ATOM 716 N N . CYS A 1 94 ? -1.147 0.154 -7.796 1.00 96.75 94 CYS A N 1
ATOM 717 C CA . CYS A 1 94 ? -0.593 1.444 -7.384 1.00 96.75 94 CYS A CA 1
ATOM 718 C C . CYS A 1 94 ? 0.185 1.293 -6.073 1.00 96.75 94 CYS A C 1
ATOM 720 O O . CYS A 1 94 ? -0.340 0.766 -5.099 1.00 96.75 94 CYS A O 1
ATOM 722 N N . TYR A 1 95 ? 1.424 1.775 -6.032 1.00 95.69 95 TYR A N 1
ATOM 723 C CA . TYR A 1 95 ? 2.315 1.686 -4.877 1.00 95.69 95 TYR A CA 1
ATOM 724 C C . TYR A 1 95 ? 2.850 3.061 -4.490 1.00 95.69 95 TYR A C 1
ATOM 726 O O . TYR A 1 95 ? 2.934 3.957 -5.329 1.00 95.69 95 TYR A O 1
ATOM 734 N N . THR A 1 96 ? 3.262 3.224 -3.236 1.00 93.62 96 THR A N 1
ATOM 735 C CA . THR A 1 96 ? 3.989 4.421 -2.795 1.00 93.62 96 THR A CA 1
ATOM 736 C C . THR A 1 96 ? 5.503 4.271 -2.959 1.00 93.62 96 THR A C 1
ATOM 738 O O . THR A 1 96 ? 6.050 3.165 -2.876 1.00 93.62 96 THR A O 1
ATOM 741 N N . LEU A 1 97 ? 6.198 5.395 -3.163 1.00 88.81 97 LEU A N 1
ATOM 742 C CA . LEU A 1 97 ? 7.663 5.438 -3.189 1.00 88.81 97 LEU A CA 1
ATOM 743 C C . LEU A 1 97 ? 8.263 5.364 -1.779 1.00 88.81 97 LEU A C 1
ATOM 745 O O . LEU A 1 97 ? 9.356 4.822 -1.612 1.00 88.81 97 LEU A O 1
ATOM 749 N N . ALA A 1 98 ? 7.564 5.900 -0.775 1.00 84.25 98 ALA A N 1
ATOM 750 C CA . ALA A 1 98 ? 8.021 5.915 0.610 1.00 84.25 98 ALA A CA 1
ATOM 751 C C . ALA A 1 98 ? 6.861 5.915 1.609 1.00 84.25 98 ALA A C 1
ATOM 753 O O . ALA A 1 98 ? 5.794 6.470 1.346 1.00 84.25 98 ALA A O 1
ATOM 754 N N . VAL A 1 99 ? 7.118 5.337 2.780 1.00 85.31 99 VAL A N 1
ATOM 755 C CA . VAL A 1 99 ? 6.241 5.380 3.951 1.00 85.31 99 VAL A CA 1
ATOM 756 C C . VAL A 1 99 ? 7.074 5.836 5.144 1.00 85.31 99 VAL A C 1
ATOM 758 O O . VAL A 1 99 ? 8.198 5.360 5.309 1.00 85.31 99 VAL A O 1
ATOM 761 N N . SER A 1 100 ? 6.548 6.774 5.931 1.00 78.25 100 SER A N 1
ATOM 762 C CA . SER A 1 100 ? 7.269 7.366 7.068 1.00 78.25 100 SER A CA 1
ATOM 763 C C . SER A 1 100 ? 7.140 6.561 8.360 1.00 78.25 100 SER A C 1
ATOM 765 O O . SER A 1 100 ? 7.941 6.736 9.272 1.00 78.25 100 SER A O 1
ATOM 767 N N . GLU A 1 101 ? 6.125 5.706 8.450 1.00 85.19 101 GLU A N 1
ATOM 768 C CA . GLU A 1 101 ? 5.775 4.960 9.656 1.00 85.19 101 GLU A CA 1
ATOM 769 C C . GLU A 1 101 ? 6.220 3.498 9.555 1.00 85.19 101 GLU A C 1
ATOM 771 O O . GLU A 1 101 ? 6.304 2.921 8.467 1.00 85.19 101 GLU A O 1
ATOM 776 N N . ALA A 1 102 ? 6.504 2.892 10.706 1.00 85.31 102 ALA A N 1
ATOM 777 C CA . ALA A 1 102 ? 6.799 1.470 10.807 1.00 85.31 102 ALA A CA 1
ATOM 778 C C . ALA A 1 102 ? 5.528 0.688 11.155 1.00 85.31 102 ALA A C 1
ATOM 780 O O . ALA A 1 102 ? 4.675 1.171 11.895 1.00 85.31 102 ALA A O 1
ATOM 781 N N . LEU A 1 103 ? 5.431 -0.546 10.660 1.00 88.19 103 LEU A N 1
ATOM 782 C CA . LEU A 1 103 ? 4.395 -1.482 11.094 1.00 88.19 103 LEU A CA 1
ATOM 783 C C . LEU A 1 103 ? 4.542 -1.756 12.610 1.00 88.19 103 LEU A C 1
ATOM 785 O O . LEU A 1 103 ? 5.678 -1.945 13.050 1.00 88.19 103 LEU A O 1
ATOM 789 N N . PRO A 1 104 ? 3.462 -1.816 13.410 1.00 88.50 104 PRO A N 1
ATOM 790 C CA . PRO A 1 104 ? 3.533 -2.154 14.835 1.00 88.50 104 PRO A CA 1
ATOM 791 C C . PRO A 1 104 ? 4.240 -3.489 15.103 1.00 88.50 104 PRO A C 1
ATOM 793 O O . PRO A 1 104 ? 4.124 -4.427 14.313 1.00 88.50 104 PRO A O 1
ATOM 796 N N . HIS A 1 105 ? 4.963 -3.594 16.223 1.00 85.81 105 HIS A N 1
ATOM 797 C CA . HIS A 1 105 ? 5.823 -4.750 16.516 1.00 85.81 105 HIS A CA 1
ATOM 798 C C . HIS A 1 105 ? 5.057 -6.082 16.543 1.00 85.81 105 HIS A C 1
ATOM 800 O O . HIS A 1 105 ? 5.505 -7.059 15.946 1.00 85.81 105 HIS A O 1
ATOM 806 N N . ASP A 1 106 ? 3.861 -6.097 17.130 1.00 86.31 106 ASP A N 1
ATOM 807 C CA . ASP A 1 106 ? 3.021 -7.299 17.200 1.00 86.31 106 ASP A CA 1
ATOM 808 C C . ASP A 1 106 ? 2.625 -7.817 15.808 1.00 86.31 106 ASP A C 1
ATOM 810 O O . ASP A 1 106 ? 2.496 -9.021 15.594 1.00 86.31 106 ASP A O 1
ATOM 814 N N . LEU A 1 107 ? 2.512 -6.916 14.828 1.00 87.75 107 LEU A N 1
ATOM 815 C CA . LEU A 1 107 ? 2.179 -7.239 13.441 1.00 87.75 107 LEU A CA 1
ATOM 816 C C . LEU A 1 107 ? 3.409 -7.583 12.593 1.00 87.75 107 LEU A C 1
ATOM 818 O O . LEU A 1 107 ? 3.285 -8.305 11.600 1.00 87.75 107 LEU A O 1
ATOM 822 N N . GLN A 1 108 ? 4.599 -7.114 12.981 1.00 85.00 108 GLN A N 1
ATOM 823 C CA . GLN A 1 108 ? 5.859 -7.512 12.341 1.00 85.00 108 GLN A CA 1
ATOM 824 C C . GLN A 1 108 ? 6.111 -9.013 12.508 1.00 85.00 108 GLN A C 1
ATOM 826 O O . GLN A 1 108 ? 6.558 -9.654 11.565 1.00 85.00 108 GLN A O 1
ATOM 831 N N . ASN A 1 109 ? 5.758 -9.583 13.663 1.00 81.94 109 ASN A N 1
ATOM 832 C CA . ASN A 1 109 ? 5.960 -11.006 13.958 1.00 81.94 109 ASN A CA 1
ATOM 833 C C . ASN A 1 109 ? 5.093 -11.937 13.092 1.00 81.94 109 ASN A C 1
ATOM 835 O O . ASN A 1 109 ? 5.441 -13.095 12.884 1.00 81.94 109 ASN A O 1
ATOM 839 N N . ILE A 1 110 ? 3.965 -11.433 12.581 1.00 82.62 110 ILE A N 1
ATOM 840 C CA . ILE A 1 110 ? 3.039 -12.178 11.711 1.00 82.62 110 ILE A CA 1
ATOM 841 C C . ILE A 1 110 ? 3.520 -12.145 10.251 1.00 82.62 110 ILE A C 1
ATOM 843 O O . ILE A 1 110 ? 3.148 -12.983 9.430 1.00 82.62 110 ILE A O 1
ATOM 847 N N . CYS A 1 111 ? 4.361 -11.173 9.902 1.00 79.31 111 CYS A N 1
ATOM 848 C CA . CYS A 1 111 ? 4.955 -11.106 8.582 1.00 79.31 111 CYS A CA 1
ATOM 849 C C . CYS A 1 111 ? 6.049 -12.177 8.477 1.00 79.31 111 CYS A C 1
ATOM 851 O O . CYS A 1 111 ? 7.110 -12.016 9.071 1.00 79.31 111 CYS A O 1
ATOM 853 N N . GLU A 1 112 ? 5.820 -13.234 7.688 1.00 65.19 112 GLU A N 1
ATOM 854 C CA . GLU A 1 112 ? 6.875 -14.204 7.345 1.00 65.19 112 GLU A CA 1
ATOM 855 C C . GLU A 1 112 ? 8.155 -13.464 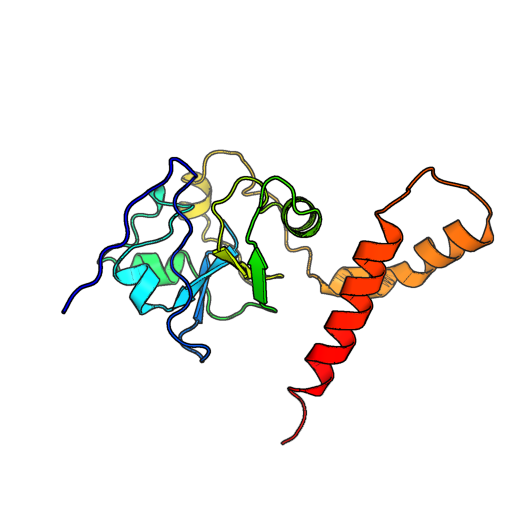6.911 1.00 65.19 112 GLU A C 1
ATOM 857 O O . GLU A 1 112 ? 8.059 -12.448 6.209 1.00 65.19 112 GLU A O 1
ATOM 862 N N . GLU A 1 113 ? 9.316 -13.973 7.356 1.00 53.22 113 GLU A N 1
ATOM 863 C CA . GLU A 1 113 ? 10.652 -13.336 7.449 1.00 53.22 113 GLU A CA 1
ATOM 864 C C . GLU A 1 113 ? 11.202 -12.672 6.170 1.00 53.22 113 GLU A C 1
ATOM 866 O O . GLU A 1 113 ? 12.237 -11.998 6.189 1.00 53.22 113 GLU A O 1
ATOM 871 N N . ASP A 1 114 ? 10.480 -12.744 5.060 1.00 51.75 114 ASP A N 1
ATOM 872 C CA . ASP A 1 114 ? 10.755 -11.965 3.871 1.00 51.75 114 ASP A CA 1
ATOM 873 C C . ASP A 1 114 ? 10.347 -10.494 4.059 1.00 51.75 114 ASP A C 1
ATOM 875 O O . ASP A 1 114 ? 9.299 -10.038 3.583 1.00 51.75 114 ASP A O 1
ATOM 879 N N . MET A 1 115 ? 11.288 -9.724 4.622 1.00 49.62 115 MET A N 1
ATOM 880 C CA . MET A 1 115 ? 11.457 -8.275 4.416 1.00 49.62 115 MET A CA 1
ATOM 881 C C . MET A 1 115 ? 10.810 -7.325 5.446 1.00 49.62 115 MET A C 1
ATOM 883 O O . MET A 1 115 ? 10.616 -6.151 5.136 1.00 49.62 115 MET A O 1
ATOM 887 N N . CYS A 1 116 ? 10.572 -7.749 6.693 1.00 44.50 116 CYS A N 1
ATOM 888 C CA . CYS A 1 116 ? 10.273 -6.793 7.780 1.00 44.50 116 CYS A CA 1
ATOM 889 C C . CYS A 1 116 ? 11.478 -5.915 8.181 1.00 44.50 116 CYS A C 1
ATOM 891 O O . CYS A 1 116 ? 11.301 -4.883 8.819 1.00 44.50 116 CYS A O 1
ATOM 893 N N . LEU A 1 117 ? 12.699 -6.260 7.752 1.00 44.59 117 LEU A N 1
ATOM 894 C CA . LEU A 1 117 ? 13.928 -5.554 8.140 1.00 44.59 117 LEU A CA 1
ATOM 895 C C . LEU A 1 117 ? 14.413 -4.459 7.181 1.00 44.59 117 LEU A C 1
ATOM 897 O O . LEU A 1 117 ? 15.555 -4.025 7.294 1.00 44.59 117 LEU A O 1
ATOM 901 N N . MET A 1 118 ? 13.616 -3.966 6.235 1.00 46.09 118 MET A N 1
ATOM 902 C CA . MET A 1 118 ? 14.092 -2.872 5.375 1.00 46.09 118 MET A CA 1
ATOM 903 C C . MET A 1 118 ? 13.550 -1.528 5.842 1.00 46.09 118 MET A C 1
ATOM 905 O O . MET A 1 118 ? 12.648 -0.957 5.232 1.00 46.09 118 MET A O 1
ATOM 909 N N . PHE A 1 119 ? 14.170 -1.075 6.941 1.00 41.72 119 PHE A N 1
ATOM 910 C CA . PHE A 1 119 ? 14.491 0.311 7.284 1.00 41.72 119 PHE A CA 1
ATOM 911 C C . PHE A 1 119 ? 14.009 1.323 6.246 1.00 41.72 119 PHE A C 1
ATOM 913 O O . PHE A 1 119 ? 14.421 1.244 5.088 1.00 41.72 119 PHE A O 1
ATOM 920 N N . HIS A 1 120 ? 13.200 2.292 6.682 1.00 46.53 120 HIS A N 1
ATOM 921 C CA . HIS A 1 120 ? 13.561 3.716 6.808 1.00 46.53 120 HIS A CA 1
ATOM 922 C C . HIS A 1 120 ? 14.617 4.308 5.852 1.00 46.53 120 HIS A C 1
ATOM 924 O O . HIS A 1 120 ? 15.260 5.304 6.170 1.00 46.53 120 HIS A O 1
ATOM 930 N N . ARG A 1 121 ? 14.799 3.775 4.646 1.00 44.88 121 ARG A N 1
ATOM 931 C CA . ARG A 1 121 ? 15.496 4.463 3.571 1.00 44.88 121 ARG A CA 1
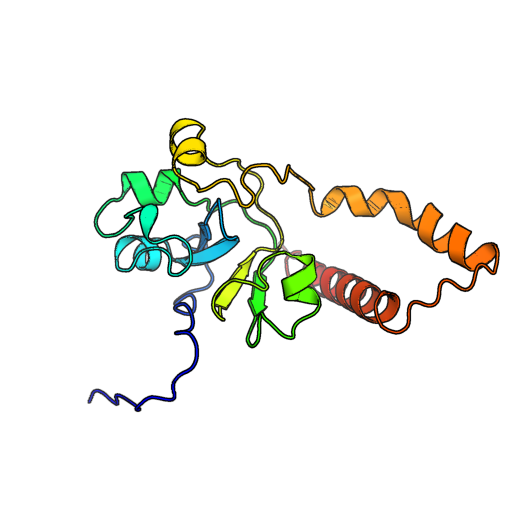ATOM 932 C C . ARG A 1 121 ? 14.501 5.442 3.002 1.00 44.88 121 ARG A C 1
ATOM 934 O O . ARG A 1 121 ? 13.898 5.223 1.953 1.00 44.88 121 ARG A O 1
ATOM 941 N N . ASN A 1 122 ? 14.330 6.507 3.780 1.00 42.38 122 ASN A N 1
ATOM 942 C CA . ASN A 1 122 ? 13.954 7.814 3.306 1.00 42.38 122 ASN A CA 1
ATOM 943 C C . ASN A 1 122 ? 14.482 7.945 1.880 1.00 42.38 122 ASN A C 1
ATOM 945 O O . ASN A 1 122 ? 15.693 7.939 1.652 1.00 42.38 122 ASN A O 1
ATOM 949 N N . VAL A 1 123 ? 13.577 8.076 0.916 1.00 47.25 123 VAL A N 1
ATOM 950 C CA . VAL A 1 123 ? 13.930 8.483 -0.448 1.00 47.25 123 VAL A CA 1
ATOM 951 C C . VAL A 1 123 ? 14.791 9.770 -0.418 1.00 47.25 123 VAL A C 1
ATOM 953 O O . VAL A 1 123 ? 15.570 10.008 -1.333 1.00 47.25 123 VAL A O 1
ATOM 956 N N . PHE A 1 124 ? 14.755 10.524 0.692 1.00 40.84 124 PHE A N 1
ATOM 957 C CA . PHE A 1 124 ? 15.575 11.700 0.988 1.00 40.84 124 PHE A CA 1
ATOM 958 C C . PHE A 1 124 ? 17.070 11.466 1.277 1.00 40.84 124 PHE A C 1
ATOM 960 O O . PHE A 1 124 ? 17.851 12.389 1.060 1.00 40.84 124 PHE A O 1
ATOM 967 N N . GLU A 1 125 ? 17.531 10.283 1.703 1.00 38.56 125 GLU A N 1
ATOM 968 C CA . GLU A 1 125 ? 18.973 10.090 1.990 1.00 38.56 125 GLU A CA 1
ATOM 969 C C . GLU A 1 125 ? 19.825 9.932 0.709 1.00 38.56 125 GLU A C 1
ATOM 971 O O . GLU A 1 125 ? 21.053 9.880 0.752 1.00 38.56 125 GLU A O 1
ATOM 976 N N . TRP A 1 126 ? 19.184 9.922 -0.466 1.00 41.47 126 TRP A N 1
ATOM 977 C CA . TRP A 1 126 ? 19.851 9.950 -1.772 1.00 41.47 126 TRP A CA 1
ATOM 978 C C . TRP A 1 126 ? 20.114 11.360 -2.311 1.00 41.47 126 TRP A C 1
ATOM 980 O O .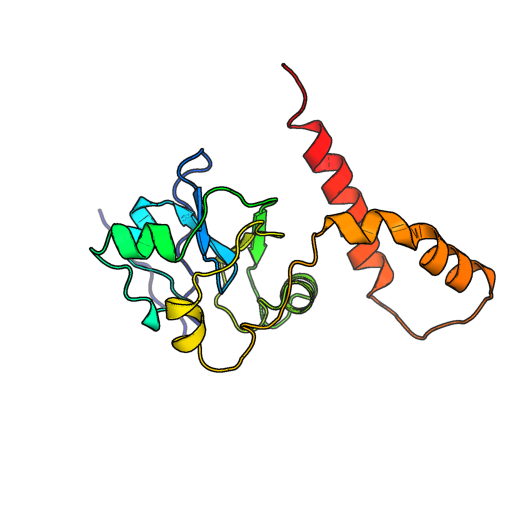 TRP A 1 126 ? 20.830 11.496 -3.304 1.00 41.47 126 TRP A O 1
ATOM 990 N N . GLN A 1 127 ? 19.631 12.419 -1.650 1.00 38.28 127 GLN A N 1
ATOM 991 C CA . GLN A 1 127 ? 20.017 13.788 -2.012 1.00 38.28 127 GLN A CA 1
ATOM 992 C C . GLN A 1 127 ? 21.491 14.100 -1.672 1.00 38.28 127 GLN A C 1
ATOM 994 O O . GLN A 1 127 ? 22.004 15.127 -2.106 1.00 38.28 127 GLN A O 1
ATOM 999 N N . LEU A 1 128 ? 22.185 13.227 -0.926 1.00 38.16 128 LEU A N 1
ATOM 1000 C CA . LEU A 1 128 ? 23.522 13.496 -0.379 1.00 38.16 128 LEU A CA 1
ATOM 1001 C C . LEU A 1 128 ? 24.685 12.715 -1.009 1.00 38.16 128 LEU A C 1
ATOM 1003 O O . LEU A 1 128 ? 25.816 12.902 -0.581 1.00 38.16 128 LEU A O 1
ATOM 1007 N N . ASN A 1 129 ? 24.473 11.907 -2.054 1.00 42.25 129 ASN A N 1
ATOM 1008 C CA . ASN A 1 129 ? 25.587 11.252 -2.767 1.00 42.25 129 ASN A CA 1
ATOM 1009 C C . ASN A 1 129 ? 25.595 11.495 -4.282 1.00 42.25 129 ASN A C 1
ATOM 1011 O O . ASN A 1 129 ? 26.087 10.669 -5.051 1.00 42.25 129 ASN A O 1
ATOM 1015 N N . ILE A 1 130 ? 25.137 12.674 -4.716 1.00 47.84 130 ILE A N 1
ATOM 1016 C CA . ILE A 1 130 ? 25.441 13.176 -6.068 1.00 47.84 130 ILE A CA 1
ATOM 1017 C C . ILE A 1 130 ? 26.966 13.219 -6.297 1.00 47.84 130 ILE A C 1
ATOM 1019 O O . ILE A 1 130 ? 27.440 12.857 -7.369 1.00 47.84 130 ILE A O 1
ATOM 1023 N N . SER A 1 131 ? 27.741 13.498 -5.243 1.00 43.56 131 SER A N 1
ATOM 1024 C CA . SER A 1 131 ? 29.203 13.581 -5.283 1.00 43.56 131 SER A CA 1
ATOM 1025 C C . SER A 1 131 ? 29.899 12.247 -5.573 1.00 43.56 131 SER A C 1
ATOM 1027 O O . SER A 1 131 ? 30.982 12.251 -6.148 1.00 43.56 131 SER A O 1
ATOM 1029 N N . VAL A 1 132 ? 29.304 11.107 -5.195 1.00 50.44 132 VAL A N 1
ATOM 1030 C CA . VAL A 1 132 ? 29.880 9.769 -5.450 1.00 50.44 132 VAL A CA 1
ATOM 1031 C C . VAL A 1 132 ? 29.625 9.344 -6.892 1.00 50.44 132 VAL A C 1
ATOM 1033 O O . VAL A 1 132 ? 30.512 8.793 -7.538 1.00 50.44 132 VAL A O 1
ATOM 1036 N N . VAL A 1 133 ? 28.445 9.664 -7.428 1.00 51.00 133 VAL A N 1
ATOM 1037 C CA . VAL A 1 133 ? 28.117 9.408 -8.837 1.00 51.00 133 VAL A CA 1
ATOM 1038 C C . VAL A 1 133 ? 28.983 10.280 -9.750 1.00 51.00 133 VAL A C 1
ATOM 1040 O O . VAL A 1 133 ? 29.548 9.772 -10.716 1.00 51.00 133 VAL A O 1
ATOM 1043 N N . GLU A 1 134 ? 29.178 11.556 -9.407 1.00 49.62 134 GLU A N 1
ATOM 1044 C CA . GLU A 1 134 ? 30.076 12.454 -10.143 1.00 49.62 134 GLU A CA 1
ATOM 1045 C C . GLU A 1 134 ? 31.556 12.043 -10.024 1.00 49.62 134 GLU A C 1
ATOM 1047 O O . GLU A 1 134 ? 32.267 12.078 -11.027 1.00 49.62 134 GLU A O 1
ATOM 1052 N N . HIS A 1 135 ? 32.023 11.556 -8.862 1.00 45.50 135 HIS A N 1
ATOM 1053 C CA . HIS A 1 135 ? 33.392 11.028 -8.713 1.00 45.50 135 HIS A CA 1
ATOM 1054 C C . HIS A 1 135 ? 33.638 9.754 -9.530 1.00 45.50 135 HIS A C 1
ATOM 1056 O O . HIS A 1 135 ? 34.702 9.606 -10.131 1.00 45.50 135 HIS A O 1
ATOM 1062 N N . CYS A 1 136 ? 32.674 8.832 -9.580 1.00 41.84 136 CYS A N 1
ATOM 1063 C CA . CYS A 1 136 ? 32.795 7.624 -10.397 1.00 41.84 136 CYS A CA 1
ATOM 1064 C C . CYS A 1 136 ? 32.824 7.946 -11.900 1.00 41.84 136 CYS A C 1
ATOM 1066 O O . CYS A 1 136 ? 33.543 7.283 -12.647 1.00 41.84 136 CYS A O 1
ATOM 1068 N N . ILE A 1 137 ? 32.105 8.989 -12.333 1.00 52.91 137 ILE A N 1
ATOM 1069 C CA . ILE A 1 137 ? 32.153 9.500 -13.712 1.00 52.91 137 ILE A CA 1
ATOM 1070 C C . ILE A 1 137 ? 33.497 10.201 -13.991 1.00 52.91 137 ILE A C 1
ATOM 1072 O O . ILE A 1 137 ? 34.092 9.977 -15.045 1.00 52.91 137 ILE A O 1
ATOM 1076 N N . ALA A 1 138 ? 34.017 10.994 -13.048 1.00 47.75 138 ALA A N 1
ATOM 1077 C CA . ALA A 1 138 ? 35.273 11.736 -13.198 1.00 47.75 138 ALA A CA 1
ATOM 1078 C C . ALA A 1 138 ? 36.534 10.848 -13.209 1.00 47.75 138 ALA A C 1
ATOM 1080 O O . ALA A 1 138 ? 37.539 11.221 -13.811 1.00 47.75 138 ALA A O 1
ATOM 1081 N N . LEU A 1 139 ? 36.492 9.669 -12.576 1.00 48.66 139 LEU A N 1
ATOM 1082 C CA . LEU A 1 139 ? 37.625 8.734 -12.497 1.00 48.66 139 LEU A CA 1
ATOM 1083 C C . LEU A 1 139 ? 37.686 7.712 -13.647 1.00 48.66 139 LEU A C 1
ATOM 1085 O O . LEU A 1 139 ? 38.563 6.850 -13.643 1.00 48.66 139 LEU A O 1
ATOM 1089 N N . GLY A 1 140 ? 36.782 7.778 -14.632 1.00 41.12 140 GLY A N 1
ATOM 1090 C CA . GLY A 1 140 ? 36.845 6.930 -15.832 1.00 41.12 140 GLY A CA 1
ATOM 1091 C C . GLY A 1 140 ? 36.697 5.426 -15.568 1.00 41.12 140 GLY A C 1
ATOM 1092 O O . GLY A 1 140 ? 37.009 4.610 -16.437 1.00 41.12 140 GLY A O 1
ATOM 1093 N N . ILE A 1 141 ? 36.210 5.038 -14.386 1.00 46.69 141 ILE A N 1
ATOM 1094 C CA . ILE A 1 141 ? 35.899 3.649 -14.062 1.00 46.69 141 ILE A CA 1
ATOM 1095 C C . ILE A 1 141 ? 34.603 3.309 -14.799 1.00 46.69 141 ILE A C 1
ATOM 1097 O O . ILE A 1 141 ? 33.504 3.549 -14.301 1.00 46.69 141 ILE A O 1
ATOM 1101 N N . TYR A 1 142 ? 34.730 2.766 -16.012 1.00 43.94 142 TYR A N 1
ATOM 1102 C CA . TYR A 1 142 ? 33.628 2.151 -16.749 1.00 43.94 142 TYR A CA 1
ATOM 1103 C C . TYR A 1 142 ? 33.128 0.934 -15.961 1.00 43.94 142 TYR A C 1
ATOM 1105 O O . TYR A 1 142 ? 33.498 -0.210 -16.222 1.00 43.94 142 TYR A O 1
ATOM 1113 N N . MET A 1 143 ? 32.270 1.164 -14.968 1.00 36.00 143 MET A N 1
ATOM 1114 C CA . MET A 1 143 ? 31.388 0.106 -14.511 1.00 36.00 143 MET A CA 1
ATOM 1115 C C . MET A 1 143 ? 30.458 -0.221 -15.674 1.00 36.00 143 MET A C 1
ATOM 1117 O O . MET A 1 143 ? 29.746 0.641 -16.186 1.00 36.00 143 MET A O 1
ATOM 1121 N N . HIS A 1 144 ? 30.494 -1.477 -16.102 1.00 40.94 144 HIS A N 1
ATOM 1122 C CA . HIS A 1 144 ? 29.643 -2.043 -17.136 1.00 40.94 144 HIS A CA 1
ATOM 1123 C C . HIS A 1 144 ? 28.181 -2.056 -16.656 1.00 40.94 144 HIS A C 1
ATOM 1125 O O . HIS A 1 144 ? 27.642 -3.083 -16.253 1.00 40.94 144 HIS A O 1
ATOM 1131 N N . ILE A 1 145 ? 27.546 -0.886 -16.658 1.00 39.41 145 ILE A N 1
ATOM 1132 C CA . ILE A 1 145 ? 26.168 -0.675 -16.226 1.00 39.41 145 ILE A CA 1
ATOM 1133 C C . ILE A 1 145 ? 25.382 -0.051 -17.388 1.00 39.41 145 ILE A C 1
ATOM 1135 O O . ILE A 1 145 ? 25.061 1.138 -17.361 1.00 39.41 145 ILE A O 1
ATOM 1139 N N . PRO A 1 146 ? 25.051 -0.817 -18.441 1.00 44.00 146 PRO A N 1
ATOM 1140 C CA . PRO A 1 146 ? 24.070 -0.357 -19.404 1.00 44.00 146 PRO A CA 1
ATOM 1141 C C . PRO A 1 146 ? 22.683 -0.510 -18.753 1.00 44.00 146 PRO A C 1
ATOM 1143 O O . PRO A 1 146 ? 22.357 -1.585 -18.257 1.00 44.00 146 PRO A O 1
ATOM 1146 N N . LEU A 1 147 ? 21.890 0.570 -18.737 1.00 40.75 147 LEU A N 1
ATOM 1147 C CA . LEU A 1 147 ? 20.494 0.719 -18.252 1.00 40.75 147 LEU A CA 1
ATOM 1148 C C . LEU A 1 147 ? 20.236 1.241 -16.824 1.00 40.75 147 LEU A C 1
ATOM 1150 O O . LEU A 1 147 ? 19.131 1.732 -16.596 1.00 40.75 147 LEU A O 1
ATOM 1154 N N . MET A 1 148 ? 21.169 1.212 -15.860 1.00 47.72 148 MET A N 1
ATOM 1155 C CA . MET A 1 148 ? 20.831 1.714 -14.503 1.00 47.72 148 MET A CA 1
ATOM 1156 C C . MET A 1 148 ? 20.861 3.245 -14.381 1.00 47.72 148 MET A C 1
ATOM 1158 O O . MET A 1 148 ? 20.102 3.802 -13.590 1.00 47.72 148 MET A O 1
ATOM 1162 N N . VAL A 1 149 ? 21.713 3.936 -15.147 1.00 50.91 149 VAL A N 1
ATOM 1163 C CA . VAL A 1 149 ? 21.897 5.392 -15.001 1.00 50.91 149 VAL A CA 1
ATOM 1164 C C . VAL A 1 149 ? 20.763 6.168 -15.669 1.00 50.91 149 VAL A C 1
ATOM 1166 O O . VAL A 1 149 ? 20.246 7.113 -15.082 1.00 50.91 149 VAL A O 1
ATOM 1169 N N . GLU A 1 150 ? 20.299 5.744 -16.846 1.00 48.75 150 GLU A N 1
ATOM 1170 C CA . GLU A 1 150 ? 19.217 6.445 -17.549 1.00 48.75 150 GLU A CA 1
ATOM 1171 C C . GLU A 1 150 ? 17.872 6.329 -16.823 1.00 48.75 150 GLU A C 1
ATOM 1173 O O . GLU A 1 150 ? 17.150 7.318 -16.721 1.00 48.75 150 GLU A O 1
ATOM 1178 N N . GLY A 1 151 ? 17.564 5.162 -16.244 1.00 50.09 151 GLY A N 1
ATOM 1179 C CA . GLY A 1 151 ? 16.345 4.962 -15.454 1.00 50.09 151 GLY A CA 1
ATOM 1180 C C . GLY A 1 151 ? 16.324 5.803 -14.175 1.00 50.09 151 GLY A C 1
ATOM 1181 O O . GLY A 1 151 ? 15.324 6.457 -13.878 1.00 50.09 151 GLY A O 1
ATOM 1182 N N . ALA A 1 152 ? 17.446 5.859 -13.451 1.00 50.00 152 ALA A N 1
ATOM 1183 C CA . ALA A 1 152 ? 17.584 6.711 -12.271 1.00 50.00 152 ALA A CA 1
ATOM 1184 C C . ALA A 1 152 ? 17.543 8.209 -12.630 1.00 50.00 152 ALA A C 1
ATOM 1186 O O . ALA A 1 152 ? 16.885 8.992 -11.943 1.00 50.00 152 ALA A O 1
ATOM 1187 N N . LEU A 1 153 ? 18.178 8.610 -13.738 1.00 51.28 153 LEU A N 1
ATOM 1188 C CA . LEU A 1 153 ? 18.190 9.995 -14.217 1.00 51.28 153 LEU A CA 1
ATOM 1189 C C . LEU A 1 153 ? 16.809 10.445 -14.724 1.00 51.28 153 LEU A C 1
ATOM 1191 O O . LEU A 1 153 ? 16.427 11.599 -14.522 1.00 51.28 153 LEU A O 1
ATOM 1195 N N . LEU A 1 154 ? 16.034 9.548 -15.340 1.00 53.00 154 LEU A N 1
ATOM 1196 C CA . LEU A 1 154 ? 14.654 9.811 -15.751 1.00 53.00 154 LEU A CA 1
ATOM 1197 C C . LEU A 1 154 ? 13.728 9.961 -14.536 1.00 53.00 154 LEU A C 1
ATOM 1199 O O . LEU A 1 154 ? 12.927 10.891 -14.497 1.00 53.00 154 LEU A O 1
ATOM 1203 N N . MET A 1 155 ? 13.887 9.119 -13.511 1.00 50.81 155 MET A N 1
ATOM 1204 C CA . MET A 1 155 ? 13.146 9.254 -12.249 1.00 50.81 155 MET A CA 1
ATOM 1205 C C . MET A 1 155 ? 13.488 10.556 -11.508 1.00 50.81 155 MET A C 1
ATOM 1207 O O . MET A 1 155 ? 12.595 11.228 -10.994 1.00 50.81 155 MET A O 1
ATOM 1211 N N . LEU A 1 156 ? 14.760 10.970 -11.512 1.00 49.03 156 LEU A N 1
ATOM 1212 C CA . LEU A 1 156 ? 15.194 12.267 -10.975 1.00 49.03 156 LEU A CA 1
ATOM 1213 C C . LEU A 1 156 ? 14.601 13.452 -11.753 1.00 49.03 156 LEU A C 1
ATOM 1215 O O . LEU A 1 156 ? 14.244 14.464 -11.148 1.00 49.03 156 LEU A O 1
ATOM 1219 N N . LYS A 1 157 ? 14.454 13.330 -13.078 1.00 45.31 157 LYS A N 1
ATOM 1220 C CA . LYS A 1 157 ? 13.784 14.340 -13.912 1.00 45.31 157 LYS A CA 1
ATOM 1221 C C . LYS A 1 157 ? 12.278 14.403 -13.632 1.00 45.31 157 LYS A C 1
ATOM 1223 O O . LYS A 1 157 ? 11.759 15.499 -13.455 1.00 45.31 157 LYS A O 1
ATOM 1228 N N . LEU A 1 158 ? 11.602 13.260 -13.500 1.00 45.91 158 LEU A N 1
ATOM 1229 C CA . LEU A 1 158 ? 10.163 13.190 -13.202 1.00 45.91 158 LEU A CA 1
ATOM 1230 C C . LEU A 1 158 ? 9.820 13.709 -11.797 1.00 45.91 158 LEU A C 1
ATOM 1232 O O . LEU A 1 158 ? 8.844 14.438 -11.639 1.00 45.91 158 LEU A O 1
ATOM 1236 N N . SER A 1 159 ? 10.646 13.410 -10.790 1.00 41.62 159 SER A N 1
ATOM 1237 C CA . SER A 1 159 ? 10.466 13.926 -9.422 1.00 41.62 159 SER A CA 1
ATOM 1238 C C . SER A 1 159 ? 10.537 15.460 -9.369 1.00 41.62 159 SER A C 1
ATOM 1240 O O . SER A 1 159 ? 9.719 16.112 -8.718 1.00 41.62 159 SER A O 1
ATOM 1242 N N . ARG A 1 160 ? 11.446 16.063 -10.149 1.00 37.72 160 ARG A N 1
ATOM 1243 C CA . ARG A 1 160 ? 11.533 17.525 -10.286 1.00 37.72 160 ARG A CA 1
ATOM 1244 C C . ARG A 1 160 ? 10.346 18.135 -11.028 1.00 37.72 160 ARG A C 1
ATOM 1246 O O . ARG A 1 160 ? 10.047 19.289 -10.767 1.00 37.72 160 ARG A O 1
ATOM 1253 N N . THR A 1 161 ? 9.665 17.395 -11.903 1.00 39.59 161 THR A N 1
ATOM 1254 C CA . THR A 1 161 ? 8.449 17.861 -12.593 1.00 39.59 161 THR A CA 1
ATOM 1255 C C . THR A 1 161 ? 7.202 17.760 -11.707 1.00 39.59 161 THR A C 1
ATOM 1257 O O . THR A 1 161 ? 6.370 18.661 -11.732 1.00 39.59 161 THR A O 1
ATOM 1260 N N . ILE A 1 162 ? 7.085 16.718 -10.874 1.00 41.56 162 ILE A N 1
ATOM 1261 C CA . ILE A 1 162 ? 5.940 16.534 -9.961 1.00 41.56 162 ILE A CA 1
ATOM 1262 C C . ILE A 1 162 ? 5.943 17.586 -8.840 1.00 41.56 162 ILE A C 1
ATOM 1264 O O . ILE A 1 162 ? 4.888 18.114 -8.495 1.00 41.56 162 ILE A O 1
ATOM 1268 N N . SER A 1 163 ? 7.121 17.973 -8.334 1.00 36.75 163 SER A N 1
ATOM 1269 C CA . SER A 1 163 ? 7.235 19.009 -7.295 1.00 36.75 163 SER A CA 1
ATOM 1270 C C . SER A 1 163 ? 6.754 20.402 -7.741 1.00 36.75 163 SER A C 1
ATOM 1272 O O . SER A 1 163 ? 6.478 21.243 -6.887 1.00 36.75 163 SER A O 1
ATOM 1274 N N . VAL A 1 164 ? 6.629 20.659 -9.051 1.00 39.88 164 VAL A N 1
ATOM 1275 C CA . VAL A 1 164 ? 6.146 21.950 -9.582 1.00 39.88 164 VAL A CA 1
ATOM 1276 C C . VAL A 1 164 ? 4.614 22.052 -9.531 1.00 39.88 164 VAL A C 1
ATOM 1278 O O . VAL A 1 164 ? 4.079 23.152 -9.591 1.00 39.88 164 VAL A O 1
ATOM 1281 N N . HIS A 1 165 ? 3.886 20.939 -9.367 1.00 33.97 165 HIS A N 1
ATOM 1282 C CA . HIS A 1 165 ? 2.415 20.947 -9.352 1.00 33.97 165 HIS A CA 1
ATOM 1283 C C . HIS A 1 165 ? 1.771 20.955 -7.957 1.00 33.97 165 HIS A C 1
ATOM 1285 O O . HIS A 1 165 ? 0.557 21.109 -7.869 1.00 33.97 165 HIS A O 1
ATOM 1291 N N . THR A 1 166 ? 2.547 20.853 -6.871 1.00 41.97 166 THR A N 1
ATOM 1292 C CA . THR A 1 166 ? 2.034 20.940 -5.485 1.00 41.97 166 THR A CA 1
ATOM 1293 C C . THR A 1 166 ? 2.428 22.231 -4.767 1.00 41.97 166 THR A C 1
ATOM 1295 O O . THR A 1 166 ? 2.256 22.340 -3.557 1.00 41.97 166 THR A O 1
ATOM 1298 N N . SER A 1 167 ? 2.987 23.206 -5.484 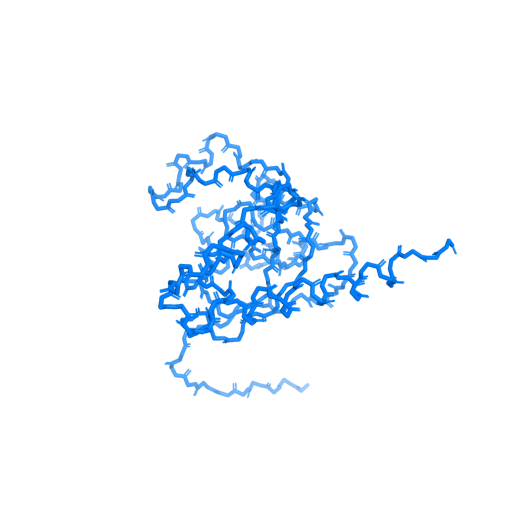1.00 39.44 167 SER A N 1
ATOM 1299 C CA . SER A 1 167 ? 3.333 24.515 -4.931 1.00 39.44 167 SER A CA 1
ATOM 1300 C C . SER A 1 167 ? 2.706 25.632 -5.758 1.00 39.44 167 SER A C 1
ATOM 1302 O O . SER A 1 167 ? 3.347 26.263 -6.590 1.00 39.44 167 SER A O 1
ATOM 1304 N N . ASN A 1 168 ? 1.428 25.894 -5.498 1.00 28.92 168 ASN A N 1
ATOM 1305 C CA . ASN A 1 168 ? 0.920 27.260 -5.529 1.00 28.92 168 ASN A CA 1
ATOM 1306 C C . ASN A 1 168 ? -0.190 27.390 -4.466 1.00 28.92 168 ASN A C 1
ATOM 1308 O O . ASN A 1 168 ? -0.922 26.414 -4.284 1.00 28.92 168 ASN A O 1
ATOM 1312 N N . PRO A 1 169 ? -0.242 28.511 -3.724 1.00 40.94 169 PRO A N 1
ATOM 1313 C CA . PRO A 1 169 ? -1.062 28.672 -2.526 1.00 40.94 169 PRO A CA 1
ATOM 1314 C C . PRO A 1 169 ? -2.561 28.780 -2.819 1.00 40.94 169 PRO A C 1
ATOM 1316 O O . PRO A 1 169 ? -2.928 29.143 -3.962 1.00 40.94 169 PRO A O 1
#

Sequence (169 aa):
MTSQGGGGGGATAAQIPTSFGHELRACLRCRLVKTYDQFRDSGCENCPFFQMEEDQERVVDCTTPNFTGLISVMDPTRSWAARWLRVGKFVPGCYTLAVSEALPHDLQNICEEDMCLMFHRNVFEWQLNISVVEHCIALGIYMHIPLMVEGALLMLKLSRTISVHTSNP

pLDDT: mean 71.98, std 24.17, range [28.92, 97.75]

Secondary structure (DSSP, 8-state):
--------SS-PPPPPPS--STTEEEETTT-BEEEHHHHHHH--TT-GGG--TT-HHHHHHHEES-EEEEEEES-TTT-HHHHHTT-TTSPSEEEEEEE-SPPPHHHHTTS-SSSTT-----GGGGGG-HHHHHHHHHTT-----TTHHHHHHHHHHHHHHHTTSS---

Radius of gyration: 18.34 Å; chains: 1; bounding box: 64×45×37 Å

Foldseek 3Di:
DDDDDDDDPDQDADDAAPDDDLQWKAFQFQQFIHGLVCCQCPNDQQCCVLVNHVPSVSSPLGIGSAFADKDFFQQLCPDPVNVVQVNSPPHGHMGTSGDPDQRDPVVLVSPDPPDSPDDDPPPVVVVPVPVVVVVCVVVPPPPVDPPPPVVVVVVVVVVVVVVVVVDDD

InterPro domains:
  IPR009287 Transcription initiation Spt4 [PTHR12882] (12-119)
  IPR022800 Spt4/RpoE2 zinc finger [PF06093] (24-100)
  IPR022800 Spt4/RpoE2 zinc finger [SM01389] (24-100)
  IPR022800 Spt4/RpoE2 zinc finger [cd07973] (22-113)
  IPR029040 RNA polymerase subunit RPABC4/transcription elongation factor Spt4 [SSF63393] (19-99)
  IPR038510 Spt4 superfamily [G3DSA:3.30.40.210] (9-1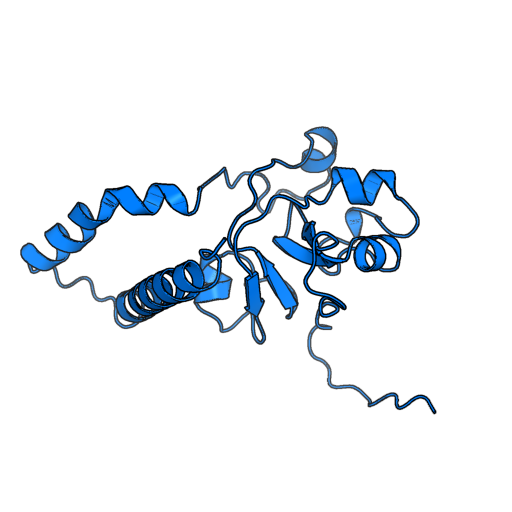14)

Organism: NCBI:txid429701